Protein AF-A0A1F9XUT6-F1 (afdb_monomer)

pLDDT: mean 71.14, std 19.21, range [37.16, 93.75]

Structure (mmCIF, N/CA/C/O backbone):
data_AF-A0A1F9XUT6-F1
#
_entry.id   AF-A0A1F9XUT6-F1
#
loop_
_atom_site.group_PDB
_atom_site.id
_atom_site.type_symbol
_atom_site.label_atom_id
_atom_site.label_alt_id
_atom_site.label_comp_id
_atom_site.label_asym_id
_atom_site.label_entity_id
_atom_site.label_seq_id
_atom_site.pdbx_PDB_ins_code
_atom_site.Cartn_x
_atom_site.Cartn_y
_atom_site.Cartn_z
_atom_site.occupancy
_atom_site.B_iso_or_equiv
_atom_site.auth_seq_id
_atom_site.auth_comp_id
_atom_site.auth_asym_id
_atom_site.auth_atom_id
_atom_site.pdbx_PDB_model_num
ATOM 1 N N . MET A 1 1 ? -23.747 -12.005 6.168 1.00 46.28 1 MET A N 1
ATOM 2 C CA . MET A 1 1 ? -22.603 -12.401 5.309 1.00 46.28 1 MET A CA 1
ATOM 3 C C . MET A 1 1 ? -22.689 -11.827 3.891 1.00 46.28 1 MET A C 1
ATOM 5 O O . MET A 1 1 ? -21.703 -11.271 3.429 1.00 46.28 1 MET A O 1
ATOM 9 N N . THR A 1 2 ? -23.846 -11.861 3.224 1.00 45.03 2 THR A N 1
ATOM 10 C CA . THR A 1 2 ? -24.051 -11.383 1.836 1.00 45.03 2 THR A CA 1
ATOM 11 C C . THR A 1 2 ? -23.689 -9.912 1.574 1.00 45.03 2 THR A C 1
ATOM 13 O O . THR A 1 2 ? -23.062 -9.614 0.562 1.00 45.03 2 THR A O 1
ATOM 16 N N . ARG A 1 3 ? -23.969 -8.992 2.510 1.00 41.31 3 ARG A N 1
ATOM 17 C CA . ARG A 1 3 ? -23.632 -7.560 2.344 1.00 41.31 3 ARG A CA 1
ATOM 18 C C . ARG A 1 3 ? -22.128 -7.249 2.386 1.00 41.31 3 ARG A C 1
ATOM 20 O O . ARG A 1 3 ? -21.697 -6.266 1.803 1.00 41.31 3 ARG A O 1
ATOM 27 N N . PHE A 1 4 ? -21.318 -8.090 3.032 1.00 39.34 4 PHE A N 1
ATOM 28 C CA . PHE A 1 4 ? -19.862 -7.895 3.116 1.00 39.34 4 PHE A CA 1
ATOM 29 C C . PHE A 1 4 ? -19.130 -8.409 1.876 1.00 39.34 4 PHE A C 1
ATOM 31 O O . PHE A 1 4 ? -18.175 -7.780 1.430 1.00 39.34 4 PHE A O 1
ATOM 38 N N . ILE A 1 5 ? -19.618 -9.501 1.281 1.00 47.84 5 ILE A N 1
ATOM 39 C CA . ILE A 1 5 ? -19.147 -9.970 -0.027 1.00 47.84 5 ILE A CA 1
ATOM 40 C C . ILE A 1 5 ? -19.424 -8.895 -1.082 1.00 47.84 5 ILE A C 1
ATOM 42 O O . ILE A 1 5 ? -18.545 -8.605 -1.879 1.00 47.84 5 ILE A O 1
ATOM 46 N N . GLN A 1 6 ? -20.580 -8.223 -1.019 1.00 40.59 6 GLN A N 1
ATOM 47 C CA . GLN A 1 6 ? -20.881 -7.077 -1.883 1.00 40.59 6 GLN A CA 1
ATOM 48 C C . GLN A 1 6 ? -19.914 -5.903 -1.701 1.00 40.59 6 GLN A C 1
ATOM 50 O O . GLN A 1 6 ? -19.506 -5.326 -2.698 1.00 40.59 6 GLN A O 1
ATOM 55 N N . VAL A 1 7 ? -19.506 -5.559 -0.472 1.00 45.25 7 VAL A N 1
ATOM 56 C CA . VAL A 1 7 ? -18.520 -4.482 -0.243 1.00 45.25 7 VAL A CA 1
ATOM 57 C C . VAL A 1 7 ? -17.128 -4.889 -0.736 1.00 45.25 7 VAL A C 1
ATOM 59 O O . VAL A 1 7 ? -16.455 -4.091 -1.381 1.00 45.25 7 VAL A O 1
ATOM 62 N N . GLY A 1 8 ? -16.711 -6.137 -0.502 1.00 43.00 8 GLY A N 1
ATOM 63 C CA . GLY A 1 8 ? -15.456 -6.673 -1.038 1.00 43.00 8 GLY A CA 1
ATOM 64 C C . GLY A 1 8 ? -15.439 -6.708 -2.568 1.00 43.00 8 GLY A C 1
ATOM 65 O O . GLY A 1 8 ? -14.464 -6.274 -3.174 1.00 43.00 8 GLY A O 1
ATOM 66 N N . LEU A 1 9 ? -16.541 -7.134 -3.195 1.00 48.16 9 LEU A N 1
ATOM 67 C CA . LEU A 1 9 ? -16.729 -7.074 -4.646 1.00 48.16 9 LEU A CA 1
ATOM 68 C C . LEU A 1 9 ? -16.795 -5.640 -5.160 1.00 48.16 9 LEU A C 1
ATOM 70 O O . LEU A 1 9 ? -16.285 -5.385 -6.238 1.00 48.16 9 LEU A O 1
ATOM 74 N N . PHE A 1 10 ? -17.384 -4.706 -4.415 1.00 50.75 10 PHE A N 1
ATOM 75 C CA . PHE A 1 10 ? -17.448 -3.300 -4.804 1.00 50.75 10 PHE A CA 1
ATOM 76 C C . PHE A 1 10 ? -16.063 -2.650 -4.778 1.00 50.75 10 PHE A C 1
ATOM 78 O O . PHE A 1 10 ? -15.703 -1.944 -5.711 1.00 50.75 10 PHE A O 1
ATOM 85 N N . ILE A 1 11 ? -15.247 -2.940 -3.761 1.00 50.28 11 ILE A N 1
ATOM 86 C CA . ILE A 1 11 ? -13.861 -2.460 -3.688 1.00 50.28 11 ILE A CA 1
ATOM 87 C C . ILE A 1 11 ? -13.004 -3.135 -4.761 1.00 50.28 11 ILE A C 1
ATOM 89 O O . ILE A 1 11 ? -12.234 -2.451 -5.427 1.00 50.28 11 ILE A O 1
ATOM 93 N N . ALA A 1 12 ? -13.167 -4.442 -4.982 1.00 49.91 12 ALA A N 1
ATOM 94 C CA . ALA A 1 12 ? -12.501 -5.149 -6.072 1.00 49.91 12 ALA A CA 1
ATOM 95 C C . ALA A 1 12 ? -12.928 -4.600 -7.442 1.00 49.91 12 ALA A C 1
ATOM 97 O O . ALA A 1 12 ? -12.080 -4.412 -8.301 1.00 49.91 12 ALA A O 1
ATOM 98 N N . ALA A 1 13 ? -14.206 -4.267 -7.630 1.00 51.03 13 ALA A N 1
ATOM 99 C CA . ALA A 1 13 ? -14.729 -3.648 -8.843 1.00 51.03 13 ALA A CA 1
ATOM 100 C C . ALA A 1 13 ? -14.240 -2.205 -9.011 1.00 51.03 13 ALA A C 1
ATOM 102 O O . ALA A 1 13 ? -13.940 -1.815 -10.129 1.00 51.03 13 ALA A O 1
ATOM 103 N N . MET A 1 14 ? -14.088 -1.430 -7.932 1.00 50.50 14 MET A N 1
ATOM 104 C CA . MET A 1 14 ? -13.453 -0.108 -7.975 1.00 50.50 14 MET A CA 1
ATOM 105 C C . MET A 1 14 ? -11.961 -0.205 -8.295 1.00 50.50 14 MET A C 1
ATOM 107 O O . MET A 1 14 ? -11.460 0.618 -9.052 1.00 50.50 14 MET A O 1
ATOM 111 N N . PHE A 1 15 ? -11.264 -1.219 -7.774 1.00 51.97 15 PHE A N 1
ATOM 112 C CA . PHE A 1 15 ? -9.889 -1.533 -8.159 1.00 51.97 15 PHE A CA 1
ATOM 113 C C . PHE A 1 15 ? -9.837 -1.894 -9.644 1.00 51.97 15 PHE A C 1
ATOM 115 O O . PHE A 1 15 ? -9.142 -1.241 -10.405 1.00 51.97 15 PHE A O 1
ATOM 122 N N . ILE A 1 16 ? -10.638 -2.855 -10.100 1.00 55.75 16 ILE A N 1
ATOM 123 C CA . ILE A 1 16 ? -10.698 -3.240 -11.514 1.00 55.75 16 ILE A CA 1
ATOM 124 C C . ILE A 1 16 ? -11.038 -2.025 -12.382 1.00 55.75 16 ILE A C 1
ATOM 126 O O . ILE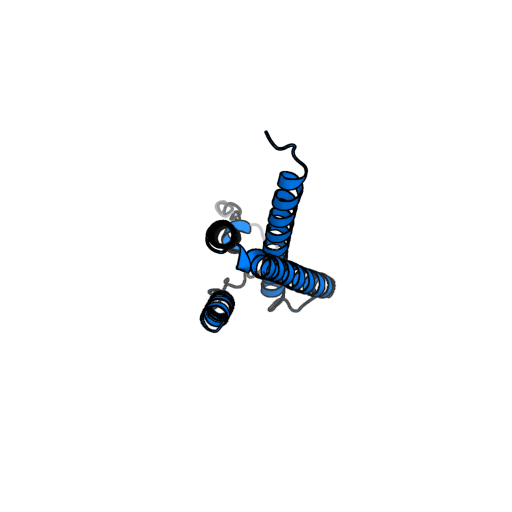 A 1 16 ? -10.346 -1.797 -13.362 1.00 55.75 16 ILE A O 1
ATOM 130 N N . TYR A 1 17 ? -12.013 -1.197 -12.004 1.00 51.53 17 TYR A N 1
ATOM 131 C CA . TYR A 1 17 ? -12.390 0.021 -12.724 1.00 51.53 17 TYR A CA 1
ATOM 132 C C . TYR A 1 17 ? -11.249 1.046 -12.771 1.00 51.53 17 TYR A C 1
ATOM 134 O O . TYR A 1 17 ? -10.929 1.531 -13.850 1.00 51.53 17 TYR A O 1
ATOM 142 N N . ALA A 1 18 ? -10.567 1.315 -11.653 1.00 51.06 18 ALA A N 1
ATOM 143 C CA . ALA A 1 18 ? -9.406 2.208 -11.604 1.00 51.06 18 ALA A CA 1
ATOM 144 C C . ALA A 1 18 ? -8.224 1.703 -12.455 1.00 51.06 18 ALA A C 1
ATOM 146 O O . ALA A 1 18 ? -7.464 2.509 -12.981 1.00 51.06 18 ALA A O 1
ATOM 147 N N . PHE A 1 19 ? -8.099 0.384 -12.630 1.00 48.34 19 PHE A N 1
ATOM 148 C CA . PHE A 1 19 ? -7.132 -0.258 -13.528 1.00 48.34 19 PHE A CA 1
ATOM 149 C C . PHE A 1 19 ? -7.647 -0.428 -14.974 1.00 48.34 19 PHE A C 1
ATOM 151 O O . PHE A 1 19 ? -6.857 -0.728 -15.866 1.00 48.34 19 PHE A O 1
ATOM 158 N N . SER A 1 20 ? -8.950 -0.241 -15.210 1.00 46.44 20 SER A N 1
ATOM 159 C CA . SER A 1 20 ? -9.607 -0.326 -16.525 1.00 46.44 20 SER A CA 1
ATOM 160 C C . SER A 1 20 ? -9.768 1.034 -17.194 1.00 46.44 20 SER A C 1
ATOM 162 O O . SER A 1 20 ? -10.097 1.080 -18.378 1.00 46.44 20 SER A O 1
ATOM 164 N N . VAL A 1 21 ? -9.551 2.141 -16.470 1.00 45.72 21 VAL A N 1
ATOM 165 C CA . VAL A 1 21 ? -9.417 3.460 -17.094 1.00 45.72 21 VAL A CA 1
ATOM 166 C C . VAL A 1 21 ? -8.185 3.383 -17.996 1.00 45.72 21 VAL A C 1
ATOM 168 O O . VAL A 1 21 ? -7.076 3.219 -17.479 1.00 45.72 21 VAL A O 1
ATOM 171 N N . PRO A 1 22 ? -8.341 3.454 -19.332 1.00 41.84 22 PRO A N 1
ATOM 172 C CA . PRO A 1 22 ? -7.193 3.464 -20.213 1.00 41.84 22 PRO A CA 1
ATOM 173 C C . PRO A 1 22 ? -6.369 4.682 -19.822 1.00 41.84 22 PRO A C 1
ATOM 175 O O . PRO A 1 22 ? -6.880 5.805 -19.828 1.00 41.84 22 PRO A O 1
ATOM 178 N N . ALA A 1 23 ? -5.115 4.451 -19.431 1.00 46.78 23 ALA A N 1
ATOM 179 C CA . ALA A 1 23 ? -4.143 5.518 -19.301 1.00 46.78 23 ALA A CA 1
ATOM 180 C C . ALA A 1 23 ? -4.190 6.281 -20.625 1.00 46.78 23 ALA A C 1
ATOM 182 O O . ALA A 1 23 ? -3.797 5.738 -21.660 1.00 46.78 23 ALA A O 1
ATOM 183 N N . ALA A 1 24 ? -4.781 7.480 -20.606 1.00 43.84 24 ALA A N 1
ATOM 184 C CA . ALA A 1 24 ? -4.837 8.345 -21.767 1.00 43.84 24 ALA A CA 1
ATOM 185 C C . ALA A 1 24 ? -3.412 8.405 -22.306 1.00 43.84 24 ALA A C 1
ATOM 187 O O . ALA A 1 24 ? -2.491 8.719 -21.551 1.00 43.84 24 ALA A O 1
ATOM 188 N N . ALA A 1 25 ? -3.256 7.944 -23.548 1.00 41.22 25 ALA A N 1
ATOM 189 C CA . ALA A 1 25 ? -1.982 7.617 -24.156 1.00 41.22 25 ALA A CA 1
ATOM 190 C C . ALA A 1 25 ? -0.945 8.687 -23.811 1.00 41.22 25 ALA A C 1
ATOM 192 O O . ALA A 1 25 ? -1.019 9.810 -24.307 1.00 41.22 25 ALA A O 1
ATOM 193 N N . VAL A 1 26 ? 0.005 8.337 -22.939 1.00 44.09 26 VAL A N 1
ATOM 194 C CA . VAL A 1 26 ? 1.204 9.147 -22.744 1.00 44.09 26 VAL A CA 1
ATOM 195 C C . VAL A 1 26 ? 1.857 9.192 -24.124 1.00 44.09 26 VAL A C 1
ATOM 197 O O . VAL A 1 26 ? 2.212 8.125 -24.642 1.00 44.09 26 VAL A O 1
ATOM 200 N N . PRO A 1 27 ? 1.937 10.362 -24.783 1.00 38.53 27 PRO A N 1
ATOM 201 C CA . PRO A 1 27 ? 2.475 10.422 -26.128 1.00 38.53 27 PRO A CA 1
ATOM 202 C C . PRO A 1 27 ? 3.908 9.882 -26.088 1.00 38.53 27 PRO A C 1
ATOM 204 O O 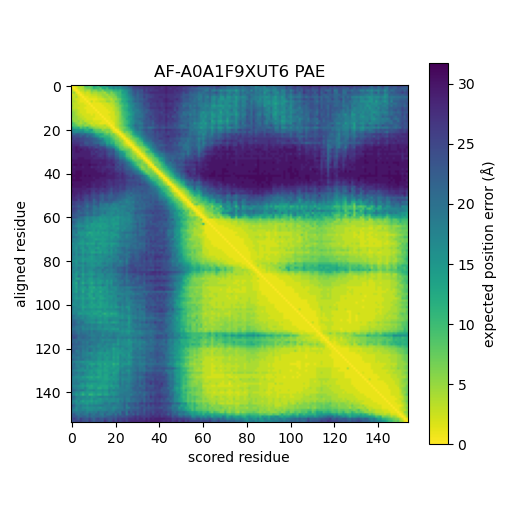. PRO A 1 27 ? 4.649 10.188 -25.148 1.00 38.53 27 PRO A O 1
ATOM 207 N N . PRO A 1 28 ? 4.311 9.044 -27.059 1.00 41.97 28 PRO A N 1
ATOM 208 C CA . PRO A 1 28 ? 5.648 8.486 -27.070 1.00 41.97 28 PRO A CA 1
ATOM 209 C C . PRO A 1 28 ? 6.639 9.645 -27.173 1.00 41.97 28 PRO A C 1
ATOM 211 O O . PRO A 1 28 ? 6.724 10.313 -28.202 1.00 41.97 28 PRO A O 1
ATOM 214 N N . GLY A 1 29 ? 7.375 9.893 -26.088 1.00 38.69 29 GLY A N 1
ATOM 215 C CA . GLY A 1 29 ? 8.508 10.805 -26.066 1.00 38.69 29 GLY A CA 1
ATOM 216 C C . GLY A 1 29 ? 9.557 10.307 -27.052 1.00 38.69 29 GLY A C 1
ATOM 217 O O . GLY A 1 29 ? 10.373 9.440 -26.735 1.00 38.69 29 GLY A O 1
ATOM 218 N N . GLY A 1 30 ? 9.479 10.809 -28.282 1.00 37.16 30 GLY A N 1
ATOM 219 C CA . GLY A 1 30 ? 10.416 10.524 -29.352 1.00 37.16 30 GLY A CA 1
ATOM 220 C C . GLY A 1 30 ? 11.778 11.104 -29.008 1.00 37.16 30 GLY A C 1
ATOM 221 O O . GLY A 1 30 ? 12.029 12.285 -29.219 1.00 37.16 30 GLY A O 1
ATOM 222 N N . VAL A 1 31 ? 12.683 10.261 -28.517 1.00 44.78 31 VAL A N 1
ATOM 223 C CA . VAL A 1 31 ? 14.115 10.569 -28.507 1.00 44.78 31 VAL A CA 1
ATOM 224 C C . VAL A 1 31 ? 14.605 10.433 -29.948 1.00 44.78 31 VAL A C 1
ATOM 226 O O . VAL A 1 31 ? 15.035 9.365 -30.380 1.00 44.78 31 VAL A O 1
ATOM 229 N N . ASN A 1 32 ? 14.450 11.504 -30.727 1.00 37.81 32 ASN A N 1
ATOM 230 C CA . ASN A 1 32 ? 14.971 11.590 -32.084 1.00 37.81 32 ASN A CA 1
ATOM 231 C C . ASN A 1 32 ? 16.446 11.993 -32.006 1.00 37.81 32 ASN A C 1
ATOM 233 O O . ASN A 1 32 ? 16.782 13.155 -31.786 1.00 37.81 32 ASN A O 1
ATOM 237 N N . ASN A 1 33 ? 17.330 11.007 -32.130 1.00 48.72 33 ASN A N 1
ATOM 238 C CA . ASN A 1 33 ? 18.768 11.220 -32.158 1.00 48.72 33 ASN A CA 1
ATOM 239 C C . ASN A 1 33 ? 19.157 11.653 -33.581 1.00 48.72 33 ASN A C 1
ATOM 241 O O . ASN A 1 33 ? 19.500 10.821 -34.420 1.00 48.72 33 ASN A O 1
ATOM 245 N N . LYS A 1 34 ? 19.034 12.950 -33.887 1.00 41.09 34 LYS A N 1
ATOM 246 C CA . LYS A 1 34 ? 19.509 13.503 -35.160 1.00 41.09 34 LYS A CA 1
ATOM 247 C C . LYS A 1 34 ? 20.939 14.000 -34.978 1.00 41.09 34 LYS A C 1
ATOM 249 O O . LYS A 1 34 ? 21.189 14.996 -34.309 1.00 41.09 34 LYS A O 1
ATOM 254 N N . SER A 1 35 ? 21.862 13.262 -35.588 1.00 51.47 35 SER A N 1
ATOM 255 C CA . SER A 1 35 ? 23.256 13.628 -35.825 1.00 51.47 35 SER A CA 1
ATOM 256 C C . SER A 1 35 ? 23.378 15.089 -36.269 1.00 51.47 35 SER A C 1
ATOM 258 O O . SER A 1 35 ? 22.940 15.441 -37.369 1.00 51.47 35 SER A O 1
ATOM 260 N N . VAL A 1 36 ? 23.986 15.936 -35.441 1.00 48.16 36 VAL A N 1
ATOM 261 C CA . VAL A 1 36 ? 24.315 17.309 -35.830 1.00 48.16 36 VAL A CA 1
ATOM 262 C C . VAL A 1 36 ? 25.621 17.272 -36.621 1.00 48.16 36 VAL A C 1
ATOM 264 O O . VAL A 1 36 ? 26.712 17.179 -36.063 1.00 48.16 36 VAL A O 1
ATOM 267 N N . ARG A 1 37 ? 25.486 17.301 -37.952 1.00 44.47 37 ARG A N 1
ATOM 268 C CA . ARG A 1 37 ? 26.537 17.750 -38.873 1.00 44.47 37 ARG A CA 1
ATOM 269 C C . ARG A 1 37 ? 26.754 19.238 -38.601 1.00 44.47 37 ARG A C 1
ATOM 271 O O . ARG A 1 37 ? 25.805 20.012 -38.684 1.00 44.47 37 ARG A O 1
ATOM 278 N N . ILE A 1 38 ? 27.982 19.620 -38.276 1.00 45.97 38 ILE A N 1
ATOM 279 C CA . ILE A 1 38 ? 28.372 21.021 -38.121 1.00 45.97 38 ILE A CA 1
ATOM 280 C C . ILE A 1 38 ? 28.565 21.602 -39.525 1.00 45.97 38 ILE A C 1
ATOM 282 O O . ILE A 1 38 ? 29.507 21.229 -40.221 1.00 45.97 38 ILE A O 1
ATOM 286 N N . SER A 1 39 ? 27.679 22.508 -39.928 1.00 40.22 39 SER A N 1
ATOM 287 C CA . SER A 1 39 ? 27.955 23.501 -40.965 1.00 40.22 39 SER A CA 1
ATOM 288 C C . SER A 1 39 ? 27.602 24.863 -40.388 1.00 40.22 39 SER A C 1
ATOM 290 O O . SER A 1 39 ? 26.477 25.089 -39.951 1.00 40.22 39 SER A O 1
ATOM 292 N N . SER A 1 40 ? 28.623 25.710 -40.318 1.00 51.91 40 SER A N 1
ATOM 293 C CA . SER A 1 40 ? 28.576 27.086 -39.855 1.00 51.91 40 SER A CA 1
ATOM 294 C C . SER A 1 40 ? 27.676 27.920 -40.758 1.00 51.91 40 SER A C 1
ATOM 296 O O . SER A 1 40 ? 27.993 28.068 -41.931 1.00 51.91 40 SER A O 1
ATOM 298 N N . GLU A 1 41 ? 26.608 28.488 -40.206 1.00 42.78 41 GLU A N 1
ATOM 299 C CA . GLU A 1 41 ? 25.996 29.719 -40.702 1.00 42.78 41 GLU A CA 1
ATOM 300 C C . GLU A 1 41 ? 25.151 30.348 -39.588 1.00 42.78 41 GLU A C 1
ATOM 302 O O . GLU A 1 41 ? 24.489 29.675 -38.797 1.00 42.78 41 GLU A O 1
ATOM 307 N N . GLU A 1 42 ? 25.293 31.658 -39.481 1.00 50.19 42 GLU A N 1
ATOM 308 C CA . GLU A 1 42 ? 24.805 32.545 -38.437 1.00 50.19 42 GLU A CA 1
ATOM 309 C C . GLU A 1 42 ? 23.269 32.564 -38.398 1.00 50.19 42 GLU A C 1
ATOM 311 O O . GLU A 1 42 ? 22.612 33.024 -39.327 1.00 50.19 42 GLU A O 1
ATOM 316 N N . ALA A 1 43 ? 22.682 32.044 -37.319 1.00 39.56 43 ALA A N 1
ATOM 317 C CA . ALA A 1 43 ? 21.244 32.069 -37.093 1.00 39.56 43 ALA A CA 1
ATOM 318 C C . ALA A 1 43 ? 20.967 32.418 -35.631 1.00 39.56 43 ALA A C 1
ATOM 320 O O . ALA A 1 43 ? 21.494 31.795 -34.709 1.00 39.56 43 ALA A O 1
ATOM 321 N N . THR A 1 44 ? 20.142 33.446 -35.451 1.00 45.09 44 THR A N 1
ATOM 322 C CA . THR A 1 44 ? 19.510 33.891 -34.210 1.00 45.09 44 THR A CA 1
ATOM 323 C C . THR A 1 44 ? 19.335 32.738 -33.223 1.00 45.09 44 THR A C 1
ATOM 325 O O . THR A 1 44 ? 18.616 31.783 -33.512 1.00 45.09 44 THR A O 1
ATOM 328 N N . SER A 1 45 ? 20.020 32.829 -32.077 1.00 38.44 45 SER A N 1
ATOM 329 C CA . SER A 1 45 ? 20.020 31.813 -31.019 1.00 38.44 45 SER A CA 1
ATOM 330 C C . SER A 1 45 ? 18.594 31.309 -30.753 1.00 38.44 45 SER A C 1
ATOM 332 O O . SER A 1 45 ? 17.765 32.093 -30.274 1.00 38.44 45 SER A O 1
ATOM 334 N N . PRO A 1 46 ? 18.256 30.044 -31.076 1.00 48.94 46 PRO A N 1
ATOM 335 C CA . PRO A 1 46 ? 16.974 29.496 -30.684 1.00 48.94 46 PRO A CA 1
ATOM 336 C C . PRO A 1 46 ? 16.985 29.437 -29.161 1.00 48.94 46 PRO A C 1
ATOM 338 O O . PRO A 1 46 ? 17.836 28.769 -28.571 1.00 48.94 46 PRO A O 1
ATOM 341 N N . ALA A 1 47 ? 16.068 30.170 -28.526 1.00 54.41 47 ALA A N 1
ATOM 342 C CA . ALA A 1 47 ? 15.833 30.074 -27.096 1.00 54.41 47 ALA A CA 1
ATOM 343 C C . ALA A 1 47 ? 15.722 28.588 -26.740 1.00 54.41 47 ALA A C 1
ATOM 345 O O . ALA A 1 47 ? 14.779 27.917 -27.161 1.00 54.41 47 ALA A O 1
ATOM 346 N N . VAL A 1 48 ? 16.735 28.065 -26.043 1.00 57.00 48 VAL A N 1
ATOM 347 C CA . VAL A 1 48 ? 16.769 26.673 -25.599 1.00 57.00 48 VAL A CA 1
ATOM 348 C C . VAL A 1 48 ? 15.485 26.464 -24.800 1.00 57.00 48 VAL A C 1
ATOM 350 O O . VAL A 1 48 ? 15.320 27.136 -23.776 1.00 57.00 48 VAL A O 1
ATOM 353 N N . PRO A 1 49 ? 14.539 25.621 -25.261 1.00 57.72 49 PRO A N 1
ATOM 354 C CA . PRO A 1 49 ? 13.311 25.407 -24.520 1.00 57.72 49 PRO A CA 1
ATOM 355 C C . PRO A 1 49 ? 13.708 24.903 -23.136 1.00 57.72 49 PRO A C 1
ATOM 357 O O . PRO A 1 49 ? 14.473 23.943 -23.012 1.00 57.72 49 PRO A O 1
ATOM 360 N N . ALA A 1 50 ? 13.247 25.606 -22.100 1.00 53.56 50 ALA A N 1
ATOM 361 C CA . ALA A 1 50 ? 13.532 25.236 -20.725 1.00 53.56 50 ALA A CA 1
ATOM 362 C C . ALA A 1 50 ? 13.171 23.753 -20.530 1.00 53.56 50 ALA A C 1
ATOM 364 O O . ALA A 1 50 ? 12.117 23.325 -21.012 1.00 53.56 50 ALA A O 1
ATOM 365 N N . PRO A 1 51 ? 14.025 22.953 -19.864 1.00 55.34 51 PRO A N 1
ATOM 366 C CA . PRO A 1 51 ? 13.749 21.541 -19.662 1.00 55.34 51 PRO A CA 1
ATOM 367 C C . PRO A 1 51 ? 12.390 21.397 -18.978 1.00 55.34 51 PRO A C 1
ATOM 369 O O . PRO A 1 51 ? 12.181 21.908 -17.874 1.00 55.34 51 PRO A O 1
ATOM 372 N N . VAL A 1 52 ? 11.455 20.726 -19.653 1.00 59.53 52 VAL A N 1
ATOM 373 C CA . VAL A 1 52 ? 10.128 20.438 -19.109 1.00 59.53 52 VAL A CA 1
ATOM 374 C C . VAL A 1 52 ? 10.336 19.570 -17.871 1.00 59.53 52 VAL A C 1
ATOM 376 O O . VAL A 1 52 ? 10.778 18.424 -17.962 1.00 59.53 52 VAL A O 1
ATOM 379 N N . ARG A 1 53 ? 10.088 20.131 -16.682 1.00 53.44 53 ARG A N 1
ATOM 380 C CA . ARG A 1 53 ? 10.157 19.373 -15.429 1.00 53.44 53 ARG A CA 1
ATOM 381 C C . ARG A 1 53 ? 8.983 18.403 -15.387 1.00 53.44 53 ARG A C 1
ATOM 383 O O . ARG A 1 53 ? 7.870 18.788 -15.040 1.00 53.44 53 ARG A O 1
ATOM 390 N N . HIS A 1 54 ? 9.246 17.147 -15.722 1.00 54.25 54 HIS A N 1
ATOM 391 C CA . HIS A 1 54 ? 8.291 16.067 -15.516 1.00 54.25 54 HIS A CA 1
ATOM 392 C C . HIS A 1 54 ? 8.120 15.811 -14.017 1.00 54.25 54 HIS A C 1
ATOM 394 O O . HIS A 1 54 ? 9.036 15.351 -13.333 1.00 54.25 54 HIS A O 1
ATOM 400 N N . ASN A 1 55 ? 6.936 16.125 -13.492 1.00 62.00 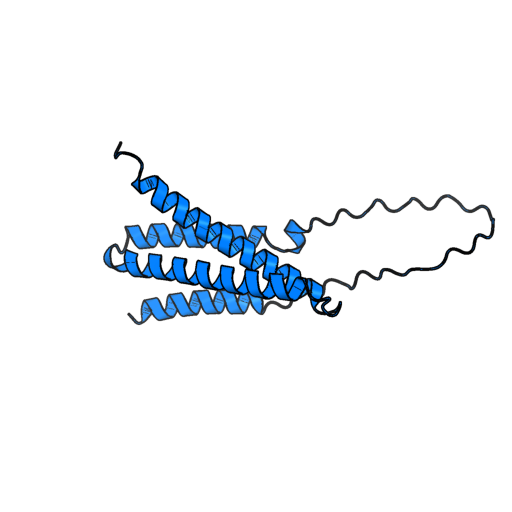55 ASN A N 1
ATOM 401 C CA . ASN A 1 55 ? 6.556 15.765 -12.132 1.00 62.00 55 ASN A CA 1
ATOM 402 C C . ASN A 1 55 ? 5.997 14.340 -12.141 1.00 62.00 55 ASN A C 1
ATOM 404 O O . ASN A 1 55 ? 4.783 14.138 -12.093 1.00 62.00 55 ASN A O 1
ATOM 408 N N . TYR A 1 56 ? 6.893 13.353 -12.170 1.00 60.59 56 TYR A N 1
ATOM 409 C CA . TYR A 1 56 ? 6.537 11.932 -12.239 1.00 60.59 56 TYR A CA 1
ATOM 410 C C . TYR A 1 56 ? 5.522 11.506 -11.163 1.00 60.59 56 TYR A C 1
ATOM 412 O O . TYR A 1 56 ? 4.687 10.656 -11.420 1.00 60.59 56 TYR A O 1
ATOM 420 N N . PHE A 1 57 ? 5.507 12.134 -9.981 1.00 57.38 57 PHE A N 1
ATOM 421 C CA . PHE A 1 57 ? 4.520 11.853 -8.925 1.00 57.38 57 PHE A CA 1
ATOM 422 C C . PHE A 1 57 ? 3.064 12.174 -9.303 1.00 57.38 57 PHE A C 1
ATOM 424 O O . PHE A 1 57 ? 2.149 11.461 -8.883 1.00 57.38 57 PHE A O 1
ATOM 431 N N . LEU A 1 58 ? 2.854 13.246 -10.070 1.00 59.28 58 LEU A N 1
ATOM 432 C CA . LEU A 1 58 ? 1.541 13.653 -10.573 1.00 59.28 58 LEU A CA 1
ATOM 433 C C . LEU A 1 58 ? 1.148 12.805 -11.785 1.00 59.28 58 LEU A C 1
ATOM 435 O O . LEU A 1 58 ? 0.015 12.337 -11.848 1.00 59.28 58 LEU A O 1
ATOM 439 N N . GLU A 1 59 ? 2.099 12.542 -12.686 1.00 60.41 59 GLU A N 1
ATOM 440 C CA . GLU A 1 59 ? 1.898 11.665 -13.850 1.00 60.41 59 GLU A CA 1
ATOM 441 C C . GLU A 1 59 ? 1.598 10.213 -13.440 1.00 60.41 59 GLU A C 1
ATOM 443 O O . GLU A 1 59 ? 0.810 9.528 -14.085 1.00 60.41 59 GLU A O 1
ATOM 448 N N . LEU A 1 60 ? 2.168 9.752 -12.324 1.00 60.34 60 LEU A N 1
ATOM 449 C CA . LEU A 1 60 ? 1.924 8.428 -11.753 1.00 60.34 60 LEU A CA 1
ATOM 450 C C . LEU A 1 60 ? 0.647 8.364 -10.904 1.00 60.34 60 LEU A C 1
ATOM 452 O O . LEU A 1 60 ? 0.414 7.339 -10.281 1.00 60.34 60 LEU A O 1
ATOM 456 N N . TYR A 1 61 ? -0.171 9.417 -10.805 1.00 72.62 61 TYR A N 1
ATOM 457 C CA . TYR A 1 61 ? -1.409 9.424 -10.004 1.00 72.62 61 TYR A CA 1
ATOM 458 C C . TYR A 1 61 ? -1.244 8.978 -8.530 1.00 72.62 61 TYR A C 1
ATOM 460 O O . TYR A 1 61 ? -2.226 8.638 -7.865 1.00 72.62 61 TYR A O 1
ATOM 468 N N . ILE A 1 62 ? -0.025 9.031 -7.976 1.00 73.44 62 ILE A N 1
ATOM 469 C CA . ILE A 1 62 ? 0.293 8.512 -6.633 1.00 73.44 62 ILE A CA 1
ATOM 470 C C . ILE A 1 62 ? -0.533 9.235 -5.566 1.00 73.44 62 ILE A C 1
ATOM 472 O O . ILE A 1 62 ? -1.045 8.609 -4.642 1.00 73.44 62 ILE A O 1
ATOM 476 N N . VAL A 1 63 ? -0.732 10.545 -5.726 1.00 75.25 63 VAL A N 1
ATOM 477 C CA . VAL A 1 63 ? -1.531 11.363 -4.802 1.00 75.25 63 VAL A CA 1
ATOM 478 C C . VAL A 1 63 ? -2.976 10.860 -4.707 1.00 75.25 63 VAL A C 1
ATOM 480 O O . VAL A 1 63 ? -3.510 10.747 -3.608 1.00 75.25 63 VAL A O 1
ATOM 483 N N . HIS A 1 64 ? -3.596 10.491 -5.831 1.00 79.00 64 HIS A N 1
ATOM 484 C CA . HIS A 1 64 ? -4.969 9.977 -5.850 1.00 79.00 64 HIS A CA 1
ATOM 485 C C . HIS A 1 64 ? -5.067 8.631 -5.126 1.00 79.00 6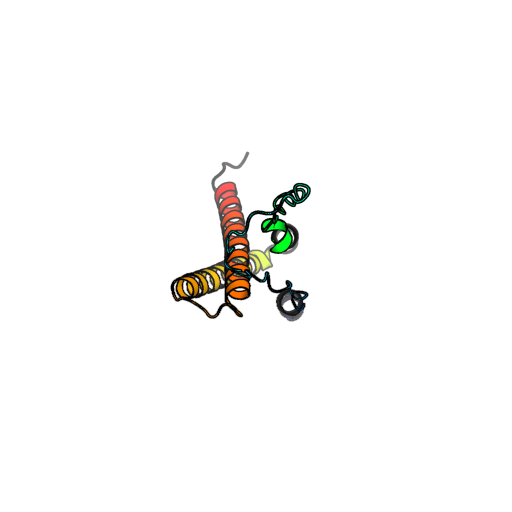4 HIS A C 1
ATOM 487 O O . HIS A 1 64 ? -5.988 8.414 -4.338 1.00 79.00 64 HIS A O 1
ATOM 493 N N . ILE A 1 65 ? -4.079 7.754 -5.337 1.00 82.38 65 ILE A N 1
ATOM 494 C CA . ILE A 1 65 ? -3.978 6.470 -4.635 1.00 82.38 65 ILE A CA 1
ATOM 495 C C . ILE A 1 65 ? -3.828 6.692 -3.127 1.00 82.38 65 ILE A C 1
ATOM 497 O O . ILE A 1 65 ? -4.507 6.031 -2.346 1.00 82.38 65 ILE A O 1
ATOM 501 N N . LEU A 1 66 ? -2.999 7.647 -2.701 1.00 79.25 66 LEU A N 1
ATOM 502 C CA . LEU A 1 66 ? -2.836 7.973 -1.283 1.00 79.25 66 LEU A CA 1
ATOM 503 C C . LEU A 1 66 ? -4.133 8.500 -0.656 1.00 79.25 66 LEU A C 1
ATOM 505 O O . LEU A 1 66 ? -4.493 8.066 0.435 1.00 79.25 66 LEU A O 1
ATOM 509 N N . VAL A 1 67 ? -4.870 9.376 -1.347 1.00 83.38 67 VAL A N 1
ATOM 510 C CA . VAL A 1 67 ? -6.176 9.873 -0.874 1.00 83.38 67 VAL A CA 1
ATOM 511 C C . VAL A 1 67 ? -7.186 8.729 -0.742 1.00 83.38 67 VAL A C 1
ATOM 513 O O . VAL A 1 67 ? -7.900 8.640 0.263 1.00 83.38 67 VAL A O 1
ATOM 516 N N . LEU A 1 68 ? -7.222 7.815 -1.715 1.00 85.75 68 LEU A N 1
ATOM 517 C CA . LEU A 1 68 ? -8.085 6.635 -1.671 1.00 85.75 68 LEU A CA 1
ATOM 518 C C . LEU A 1 68 ? -7.725 5.717 -0.493 1.00 85.75 68 LEU A C 1
ATOM 520 O O . LEU A 1 68 ? -8.607 5.301 0.257 1.00 85.75 68 LEU A O 1
ATOM 524 N N . LEU A 1 69 ? -6.435 5.433 -0.300 1.00 87.56 69 LEU A N 1
ATOM 525 C CA . LEU A 1 69 ? -5.938 4.597 0.793 1.00 87.56 69 LEU A CA 1
ATOM 526 C C . LEU A 1 69 ? -6.217 5.225 2.161 1.00 87.56 69 LEU A C 1
ATOM 528 O O . LEU A 1 69 ? -6.670 4.524 3.065 1.00 87.56 69 LEU A O 1
ATOM 532 N N . ALA A 1 70 ? -6.038 6.540 2.299 1.00 83.44 70 ALA A N 1
ATOM 533 C CA . ALA A 1 70 ? -6.392 7.273 3.510 1.00 83.44 70 ALA A CA 1
ATOM 534 C C . ALA A 1 70 ? -7.889 7.165 3.823 1.00 83.44 70 ALA A C 1
ATOM 536 O O . ALA A 1 70 ? -8.265 6.826 4.946 1.00 83.44 70 ALA A O 1
ATOM 537 N N . SER A 1 71 ? -8.741 7.365 2.817 1.00 86.69 71 SER A N 1
ATOM 538 C CA . SER A 1 71 ? -10.194 7.216 2.953 1.00 86.69 71 SER A CA 1
ATOM 539 C C . SER A 1 71 ? -10.577 5.791 3.370 1.00 86.69 71 SER A C 1
ATOM 541 O O . SER A 1 71 ? -11.385 5.600 4.280 1.00 86.69 71 SER A O 1
ATOM 543 N N . LEU A 1 72 ? -9.946 4.776 2.766 1.00 87.31 72 LEU A N 1
ATOM 544 C CA . LEU A 1 72 ? -10.169 3.367 3.092 1.00 87.31 72 LEU A CA 1
ATOM 545 C C . LEU A 1 72 ? -9.717 3.026 4.518 1.00 87.31 72 LEU A C 1
ATOM 547 O O . LEU A 1 72 ? -10.383 2.259 5.218 1.00 87.31 72 LEU A O 1
ATOM 551 N N . THR A 1 73 ? -8.605 3.606 4.971 1.00 88.19 73 THR A N 1
ATOM 552 C CA . THR A 1 73 ? -8.117 3.474 6.345 1.00 88.19 73 THR A CA 1
ATOM 553 C C . THR A 1 73 ? -9.104 4.074 7.343 1.00 88.19 73 THR A C 1
ATOM 555 O O . THR A 1 73 ? -9.471 3.393 8.301 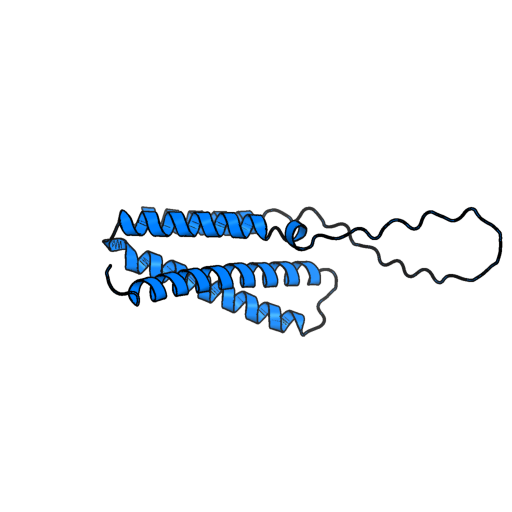1.00 88.19 73 THR A O 1
ATOM 558 N N . VAL A 1 74 ? -9.601 5.291 7.099 1.00 86.44 74 VAL A N 1
ATOM 559 C CA . VAL A 1 74 ? -10.612 5.937 7.955 1.00 86.44 74 VAL A CA 1
ATOM 560 C C . VAL A 1 74 ? -11.897 5.113 8.001 1.00 86.44 74 VAL A C 1
ATOM 562 O O . VAL A 1 74 ? -12.428 4.859 9.082 1.00 86.44 74 VAL A O 1
ATOM 565 N N . LEU A 1 75 ? -12.370 4.628 6.849 1.00 85.38 75 LEU A N 1
ATOM 566 C CA . LEU A 1 75 ? -13.563 3.787 6.778 1.00 85.38 75 LEU A CA 1
ATOM 567 C C . LEU A 1 75 ? -13.370 2.460 7.524 1.00 85.38 75 LEU A C 1
ATOM 569 O O . LEU A 1 75 ? -14.280 2.005 8.214 1.00 85.38 75 LEU A O 1
ATOM 573 N N . SER A 1 76 ? -12.176 1.869 7.439 1.00 85.56 76 SER A N 1
ATOM 574 C CA . SER A 1 76 ? -11.825 0.656 8.185 1.00 85.56 76 SER A CA 1
ATOM 575 C C . SER A 1 76 ? -11.846 0.898 9.694 1.00 85.56 76 SER A C 1
ATOM 577 O O . SER A 1 76 ? -12.415 0.096 10.429 1.00 85.56 76 SER A O 1
ATOM 579 N N . GLU A 1 77 ? -11.284 2.013 10.171 1.00 86.75 77 GLU A N 1
ATOM 580 C CA . GLU A 1 77 ? -11.340 2.370 11.594 1.00 86.75 77 GLU A CA 1
ATOM 581 C C . GLU A 1 77 ? -12.779 2.643 12.064 1.00 86.75 77 GLU A C 1
ATOM 583 O O . GLU A 1 77 ? -13.180 2.180 13.134 1.00 86.75 77 GLU A O 1
ATOM 588 N N . ALA A 1 78 ? -13.582 3.349 11.264 1.00 83.44 78 ALA A N 1
ATOM 589 C CA . ALA A 1 78 ? -14.989 3.596 11.569 1.00 83.44 78 ALA A CA 1
ATOM 590 C C . ALA A 1 78 ? -15.798 2.287 11.634 1.00 83.44 78 ALA A C 1
ATOM 592 O O . ALA A 1 78 ? -16.608 2.098 12.546 1.00 83.44 78 ALA A O 1
ATOM 593 N N . ALA A 1 79 ? -15.542 1.358 10.709 1.00 81.88 79 ALA A N 1
ATOM 594 C CA . ALA A 1 79 ? -16.179 0.048 10.682 1.00 81.88 79 ALA A CA 1
ATOM 595 C C . ALA A 1 79 ? -15.806 -0.801 11.906 1.00 81.88 79 ALA A C 1
ATOM 597 O O . ALA A 1 79 ? -16.686 -1.437 12.480 1.00 81.88 79 ALA A O 1
ATOM 598 N N . GLU A 1 80 ? -14.550 -0.773 12.359 1.00 84.75 80 GLU A N 1
ATOM 599 C CA . GLU A 1 80 ? -14.132 -1.481 13.579 1.00 84.75 80 GLU A CA 1
ATOM 600 C C . GLU A 1 80 ? -14.814 -0.947 14.837 1.00 84.75 80 GLU A C 1
ATOM 602 O O . GLU A 1 80 ? -15.223 -1.734 15.690 1.00 84.75 80 GLU A O 1
ATOM 607 N N . ARG A 1 81 ? -14.983 0.378 14.939 1.00 84.56 81 ARG A N 1
ATOM 608 C CA . ARG A 1 81 ? -15.703 1.004 16.059 1.00 84.56 81 ARG A CA 1
ATOM 609 C C . ARG A 1 81 ? -17.188 0.650 16.049 1.00 84.56 81 ARG A C 1
ATOM 611 O O . ARG A 1 81 ? -17.780 0.465 17.108 1.00 84.56 81 ARG A O 1
ATOM 618 N N . ARG A 1 82 ? -17.802 0.569 14.863 1.00 84.38 82 ARG A N 1
ATOM 619 C CA . ARG A 1 82 ? -19.240 0.296 14.724 1.00 84.38 82 ARG A CA 1
ATOM 620 C C . ARG A 1 82 ? -19.583 -1.191 14.814 1.00 84.38 82 ARG A C 1
ATOM 622 O O . ARG A 1 82 ? -20.661 -1.528 15.296 1.00 84.38 82 ARG A O 1
ATOM 629 N N . PHE A 1 83 ? -18.689 -2.063 14.357 1.00 83.88 83 PHE A N 1
ATOM 630 C CA . PHE A 1 83 ? -18.907 -3.504 14.245 1.00 83.88 83 PHE A CA 1
ATOM 631 C C . PHE A 1 83 ? -17.738 -4.286 14.867 1.00 83.88 83 PHE A C 1
ATOM 633 O O . PHE A 1 83 ? -16.915 -4.854 14.143 1.00 83.88 83 PHE A O 1
ATOM 640 N N . PRO A 1 84 ? -17.670 -4.386 16.208 1.00 80.94 84 PRO A N 1
ATOM 641 C CA . PRO A 1 84 ? -16.554 -5.042 16.895 1.00 80.94 84 PRO A CA 1
ATOM 642 C C . PRO A 1 84 ? -16.415 -6.532 16.538 1.00 80.94 84 PRO A C 1
ATOM 644 O O . PRO A 1 84 ? -15.305 -7.055 16.462 1.00 80.94 84 PRO A O 1
ATOM 647 N N . ALA A 1 85 ? -17.520 -7.212 16.215 1.00 80.19 85 ALA A N 1
ATOM 648 C CA . ALA A 1 85 ? -17.498 -8.599 15.742 1.00 80.19 85 ALA A CA 1
ATOM 649 C C . ALA A 1 85 ? -16.759 -8.780 14.394 1.00 80.19 85 ALA A C 1
ATOM 651 O O . ALA A 1 85 ? -16.316 -9.882 14.076 1.00 80.19 85 ALA A O 1
ATOM 652 N N . GLY A 1 86 ? -16.604 -7.710 13.602 1.00 82.56 86 GLY A N 1
ATOM 653 C CA . GLY A 1 86 ? -15.961 -7.722 12.283 1.00 82.56 86 GLY A CA 1
ATOM 654 C C . GLY A 1 86 ? -14.462 -7.406 12.289 1.00 82.56 86 GLY A C 1
ATOM 655 O O . GLY A 1 86 ? -13.826 -7.470 11.236 1.00 82.56 86 GLY A O 1
ATOM 656 N N . ILE A 1 87 ? -13.861 -7.095 13.445 1.00 85.31 87 ILE A N 1
ATOM 657 C CA . ILE A 1 87 ? -12.454 -6.654 13.537 1.00 85.31 87 ILE A CA 1
ATOM 658 C C . ILE A 1 87 ? -11.498 -7.666 12.894 1.00 85.31 87 ILE A C 1
ATOM 660 O O . ILE A 1 87 ? -10.578 -7.292 12.165 1.00 85.31 87 ILE A O 1
ATOM 664 N N . GLN A 1 88 ? -11.725 -8.964 13.118 1.00 84.94 88 GLN A N 1
ATOM 665 C CA . GLN A 1 88 ? -10.855 -10.001 12.565 1.00 84.94 88 GLN A CA 1
ATOM 666 C C . GLN A 1 88 ? -10.900 -10.046 11.033 1.00 84.94 88 GLN A C 1
ATOM 668 O O . GLN A 1 88 ? -9.883 -10.306 10.392 1.00 84.94 88 GLN A O 1
ATOM 673 N N . GLN A 1 89 ? -12.056 -9.753 10.441 1.00 84.81 89 GLN A N 1
ATOM 674 C CA . GLN A 1 89 ? -12.242 -9.729 8.992 1.00 84.81 89 GLN A CA 1
ATOM 675 C C . GLN A 1 89 ? -11.570 -8.500 8.379 1.00 84.81 89 GLN A C 1
ATOM 677 O O . GLN A 1 89 ? -10.867 -8.635 7.382 1.00 84.81 89 GLN A O 1
ATOM 682 N N . ILE A 1 90 ? -11.708 -7.331 9.014 1.00 83.38 90 ILE A N 1
ATOM 683 C CA . ILE A 1 90 ? -11.038 -6.093 8.588 1.00 83.38 90 ILE A CA 1
ATOM 684 C C . ILE A 1 90 ? -9.517 -6.272 8.647 1.00 83.38 90 ILE A C 1
ATOM 686 O O . ILE A 1 90 ? -8.811 -5.932 7.699 1.00 83.38 90 ILE A O 1
ATOM 690 N N . ARG A 1 91 ? -9.000 -6.900 9.709 1.00 86.31 91 ARG A N 1
ATOM 691 C CA . ARG A 1 91 ? -7.576 -7.243 9.808 1.00 86.31 91 ARG A CA 1
ATOM 692 C C . ARG A 1 91 ? -7.131 -8.191 8.693 1.00 86.31 91 ARG A C 1
ATOM 694 O O . ARG A 1 91 ? -6.096 -7.957 8.078 1.00 86.31 91 ARG A O 1
ATOM 701 N N . ASN A 1 92 ? -7.903 -9.245 8.425 1.00 85.88 92 ASN A N 1
ATOM 702 C CA . ASN A 1 92 ? -7.587 -10.192 7.357 1.00 85.88 92 ASN A CA 1
ATOM 703 C C . ASN A 1 92 ? -7.605 -9.517 5.978 1.00 85.88 92 ASN A C 1
ATOM 705 O O . ASN A 1 92 ? -6.751 -9.815 5.152 1.00 85.88 92 ASN A O 1
ATOM 709 N N . PHE A 1 93 ? -8.532 -8.589 5.742 1.00 86.62 93 PHE A N 1
ATOM 710 C CA . PHE A 1 93 ? -8.601 -7.807 4.510 1.00 86.62 93 PHE A CA 1
ATOM 711 C C . PHE A 1 93 ? -7.326 -6.983 4.280 1.00 86.62 93 PHE A C 1
ATOM 713 O O . PHE A 1 93 ? -6.713 -7.099 3.221 1.00 86.62 93 PHE A O 1
ATOM 720 N N . TRP A 1 94 ? -6.866 -6.229 5.284 1.00 87.44 94 TRP A N 1
ATOM 721 C CA . TRP A 1 94 ? -5.614 -5.467 5.177 1.00 87.44 94 TRP A CA 1
ATOM 722 C C . TRP A 1 94 ? -4.378 -6.362 5.003 1.00 87.44 94 TRP A C 1
ATOM 724 O O . TRP A 1 94 ? -3.497 -6.025 4.213 1.00 87.44 94 TRP A O 1
ATOM 734 N N . ASN A 1 95 ? -4.344 -7.537 5.645 1.00 87.31 95 ASN A N 1
ATOM 735 C CA . ASN A 1 95 ? -3.282 -8.525 5.424 1.00 87.31 95 ASN A CA 1
ATOM 736 C C . ASN A 1 95 ? -3.258 -9.029 3.971 1.00 87.31 95 ASN A C 1
ATOM 738 O O . ASN A 1 95 ? -2.184 -9.155 3.386 1.00 87.31 95 ASN A O 1
ATOM 742 N N . TRP A 1 96 ? -4.427 -9.302 3.381 1.00 88.50 96 TRP A N 1
ATOM 743 C CA . TRP A 1 96 ? -4.529 -9.718 1.980 1.00 88.50 96 TRP A CA 1
ATOM 744 C C . TRP A 1 96 ? -4.096 -8.614 1.017 1.00 88.50 96 TRP A C 1
ATOM 746 O O . TRP A 1 96 ? -3.369 -8.907 0.070 1.00 88.50 96 TRP A O 1
ATOM 756 N N . ILE A 1 97 ? -4.471 -7.356 1.279 1.00 86.75 97 ILE A N 1
ATOM 757 C CA . ILE A 1 97 ? -3.984 -6.204 0.503 1.00 86.75 97 ILE A CA 1
ATOM 758 C C . ILE A 1 97 ? -2.459 -6.134 0.561 1.00 86.75 97 ILE A C 1
ATOM 760 O O . ILE A 1 97 ? -1.818 -6.030 -0.482 1.00 86.75 97 ILE A O 1
ATOM 764 N N . LEU A 1 98 ? -1.877 -6.210 1.761 1.00 87.81 98 LEU A N 1
ATOM 765 C CA . LEU A 1 98 ? -0.431 -6.136 1.948 1.00 87.81 98 LEU A CA 1
ATOM 766 C C . LEU A 1 98 ? 0.289 -7.265 1.199 1.00 87.81 98 LEU A C 1
ATOM 768 O O . LEU A 1 98 ? 1.252 -7.002 0.483 1.00 87.81 98 LEU A O 1
ATOM 772 N N . LEU A 1 99 ? -0.200 -8.503 1.325 1.00 89.56 99 LEU A N 1
ATOM 773 C CA . LEU A 1 99 ? 0.376 -9.670 0.659 1.00 89.56 99 LEU A CA 1
ATOM 774 C C . LEU A 1 99 ? 0.303 -9.548 -0.868 1.00 89.56 99 LEU A C 1
ATOM 776 O O . LEU A 1 99 ? 1.302 -9.775 -1.548 1.00 89.56 99 LEU A O 1
ATOM 780 N N . ALA A 1 100 ? -0.858 -9.165 -1.403 1.00 89.06 100 ALA A N 1
ATOM 781 C CA . ALA A 1 100 ? -1.051 -8.999 -2.839 1.00 89.06 100 ALA A CA 1
ATOM 782 C C . ALA A 1 100 ? -0.170 -7.871 -3.396 1.00 89.06 100 ALA A C 1
ATOM 784 O O . ALA A 1 100 ? 0.527 -8.066 -4.392 1.00 89.06 100 ALA A O 1
ATOM 785 N N . ALA A 1 101 ? -0.147 -6.716 -2.726 1.00 89.81 101 ALA A N 1
ATOM 786 C CA . ALA A 1 101 ? 0.675 -5.577 -3.116 1.00 89.81 101 ALA A CA 1
ATOM 787 C C . ALA A 1 101 ? 2.171 -5.926 -3.101 1.00 89.81 101 ALA A C 1
ATOM 789 O O . ALA A 1 101 ? 2.886 -5.624 -4.053 1.00 89.81 101 ALA A O 1
ATOM 790 N N . PHE A 1 102 ? 2.633 -6.623 -2.063 1.00 89.06 102 PHE A N 1
ATOM 791 C CA . PHE A 1 102 ? 4.015 -7.079 -1.954 1.00 89.06 102 PHE A CA 1
ATOM 792 C C . PHE A 1 102 ? 4.384 -8.094 -3.043 1.00 89.06 102 PHE A C 1
ATOM 794 O O . PHE A 1 102 ? 5.415 -7.941 -3.695 1.00 89.06 102 PHE A O 1
ATOM 801 N N . GLY A 1 103 ? 3.525 -9.089 -3.289 1.00 91.62 103 GLY A N 1
ATOM 802 C CA . GLY A 1 103 ? 3.741 -10.095 -4.329 1.00 91.62 103 GLY A CA 1
ATOM 803 C C . GLY A 1 103 ? 3.842 -9.479 -5.725 1.00 91.62 103 GLY A C 1
ATOM 804 O O . GLY A 1 103 ? 4.797 -9.754 -6.449 1.00 91.62 103 GLY A O 1
ATOM 805 N N . VAL A 1 104 ? 2.910 -8.586 -6.080 1.00 90.62 104 VAL A N 1
ATOM 806 C CA . VAL A 1 104 ? 2.947 -7.857 -7.360 1.00 90.62 104 VAL A CA 1
ATOM 807 C C . VAL A 1 104 ? 4.205 -6.994 -7.459 1.00 90.62 104 VAL A C 1
ATOM 809 O O . VAL A 1 104 ? 4.896 -7.037 -8.475 1.00 90.62 104 VAL A O 1
ATOM 812 N N . CYS A 1 105 ? 4.537 -6.253 -6.400 1.00 91.75 105 CYS A N 1
ATOM 813 C CA . CYS A 1 105 ? 5.713 -5.390 -6.369 1.00 91.75 105 CYS A CA 1
ATOM 814 C C . CYS A 1 105 ? 7.003 -6.188 -6.620 1.00 91.75 105 CYS A C 1
ATOM 816 O O . CYS A 1 105 ? 7.787 -5.812 -7.491 1.00 91.75 105 CYS A O 1
ATOM 818 N N . ILE A 1 106 ? 7.189 -7.324 -5.938 1.00 93.00 106 ILE A N 1
ATOM 819 C CA . ILE A 1 106 ? 8.362 -8.192 -6.110 1.00 93.00 106 ILE A CA 1
ATOM 820 C C . ILE A 1 106 ? 8.447 -8.754 -7.524 1.00 93.00 106 ILE A C 1
ATOM 822 O O . ILE A 1 106 ? 9.495 -8.647 -8.157 1.00 93.00 106 ILE A O 1
ATOM 826 N N . VAL A 1 107 ? 7.362 -9.352 -8.028 1.00 93.75 107 VAL A N 1
ATOM 827 C CA . VAL A 1 107 ? 7.362 -9.977 -9.357 1.00 93.75 107 VAL A CA 1
ATOM 828 C C . VAL A 1 107 ? 7.705 -8.944 -10.424 1.00 93.75 107 VAL A C 1
ATOM 830 O O . VAL A 1 107 ? 8.576 -9.188 -11.255 1.00 93.75 107 VAL A O 1
ATOM 833 N N . LEU A 1 108 ? 7.091 -7.759 -10.373 1.00 91.25 108 LEU A N 1
ATOM 834 C CA . LEU A 1 108 ? 7.393 -6.693 -11.327 1.00 91.25 108 LEU A CA 1
ATOM 835 C C . LEU A 1 108 ? 8.797 -6.115 -11.136 1.00 91.25 108 LEU A C 1
ATOM 837 O O . LEU A 1 108 ? 9.443 -5.782 -12.124 1.00 91.25 108 LEU A O 1
ATOM 841 N N . GLY A 1 109 ? 9.298 -6.054 -9.901 1.00 90.12 109 GLY A N 1
ATOM 842 C CA . GLY A 1 109 ? 10.683 -5.685 -9.615 1.00 90.12 109 GLY A CA 1
ATOM 843 C C . GLY A 1 109 ? 11.673 -6.631 -10.297 1.00 90.12 109 GLY A C 1
ATOM 844 O O . GLY A 1 109 ? 12.597 -6.170 -10.961 1.00 90.12 109 GLY A O 1
ATOM 845 N N . PHE A 1 110 ? 11.435 -7.946 -10.229 1.00 92.25 110 PHE A N 1
ATOM 846 C CA . PHE A 1 110 ? 12.233 -8.936 -10.957 1.00 92.25 110 PHE A CA 1
ATOM 847 C C . PHE A 1 110 ? 12.091 -8.804 -12.475 1.00 92.25 110 PHE A C 1
ATOM 849 O O . PHE A 1 110 ? 13.090 -8.861 -13.187 1.00 92.25 110 PHE A O 1
ATOM 856 N N . VAL A 1 111 ? 10.877 -8.579 -12.984 1.00 91.00 111 VAL A N 1
ATOM 857 C CA . VAL A 1 111 ? 10.652 -8.356 -14.422 1.00 91.00 111 VAL A CA 1
ATOM 858 C C . VAL A 1 111 ? 11.409 -7.122 -14.919 1.00 91.00 111 VAL A C 1
ATOM 860 O O . VAL A 1 111 ? 11.914 -7.144 -16.034 1.00 91.00 111 VAL A O 1
ATOM 863 N N . LEU A 1 112 ? 11.542 -6.071 -14.104 1.00 90.38 112 LEU A N 1
ATOM 864 C CA . LEU A 1 112 ? 12.307 -4.867 -14.448 1.00 90.38 112 LEU A CA 1
ATOM 865 C C . LEU A 1 112 ? 13.826 -5.088 -14.505 1.00 90.38 112 LEU A C 1
ATOM 867 O O . LEU A 1 112 ? 14.516 -4.278 -15.125 1.00 90.38 112 LEU A O 1
ATOM 871 N N . LEU A 1 113 ? 14.349 -6.159 -13.893 1.00 90.50 113 LEU A N 1
ATOM 872 C CA . LEU A 1 113 ? 15.757 -6.551 -14.043 1.00 90.50 113 LEU A CA 1
ATOM 873 C C . LEU A 1 113 ? 16.040 -7.137 -15.431 1.00 90.50 113 LEU A C 1
ATOM 875 O O . LEU A 1 113 ? 17.164 -7.050 -15.921 1.00 90.50 113 LEU A O 1
ATOM 879 N N . LEU A 1 114 ? 15.024 -7.711 -16.077 1.00 90.56 114 LEU A N 1
ATOM 880 C CA . LEU A 1 114 ? 15.090 -8.115 -17.476 1.00 90.56 114 LEU A CA 1
ATOM 881 C C . LEU A 1 114 ? 14.788 -6.891 -18.350 1.00 90.56 114 LEU A C 1
ATOM 883 O O . LEU A 1 114 ? 13.901 -6.123 -17.995 1.00 90.56 114 LEU A O 1
ATOM 887 N N . PRO A 1 115 ? 15.473 -6.673 -19.487 1.00 84.31 115 PRO A N 1
ATOM 888 C CA . PRO A 1 115 ? 15.204 -5.531 -20.361 1.00 84.31 115 PRO A CA 1
ATOM 889 C C . PRO A 1 115 ? 13.844 -5.713 -21.059 1.00 84.31 115 PRO A C 1
ATOM 891 O O . PRO A 1 115 ? 13.773 -6.413 -22.074 1.00 84.31 115 PRO A O 1
ATOM 894 N N . PRO A 1 116 ? 12.745 -5.102 -20.567 1.00 86.12 116 PRO A N 1
ATOM 895 C CA . PRO A 1 116 ? 11.436 -5.340 -21.140 1.00 86.12 116 PRO A CA 1
ATOM 896 C C . PRO A 1 116 ? 11.276 -4.495 -22.415 1.00 86.12 116 PRO A C 1
ATOM 898 O O . PRO A 1 116 ? 11.904 -3.434 -22.546 1.00 86.12 116 PRO A O 1
ATOM 901 N N . PRO A 1 1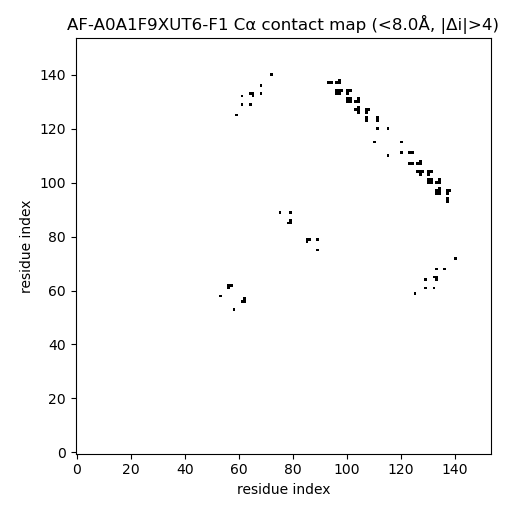17 ? 10.405 -4.904 -23.353 1.00 88.69 117 PRO A N 1
ATO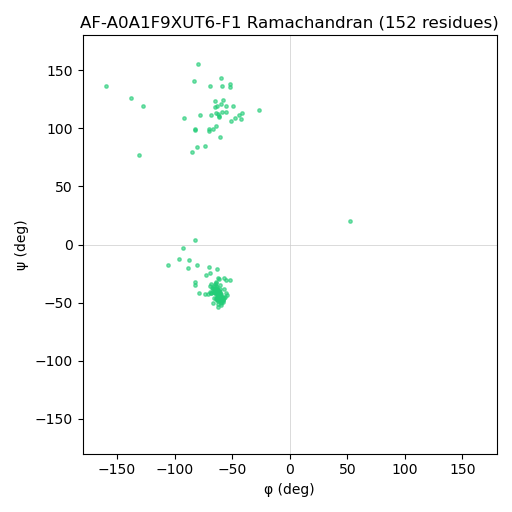M 902 C CA . PRO A 1 117 ? 10.069 -4.093 -24.516 1.00 88.69 117 PRO A CA 1
ATOM 903 C C . PRO A 1 117 ? 9.654 -2.671 -24.114 1.00 88.69 117 PRO A C 1
ATOM 905 O O . PRO A 1 117 ? 8.893 -2.470 -23.162 1.00 88.69 117 PRO A O 1
ATOM 908 N N . LYS A 1 118 ? 10.123 -1.665 -24.865 1.00 83.12 118 LYS A N 1
ATOM 909 C CA . LYS A 1 118 ? 9.864 -0.240 -24.573 1.00 83.12 118 LYS A CA 1
ATOM 910 C C . LYS A 1 118 ? 8.369 0.091 -24.471 1.00 83.12 118 LYS A C 1
ATOM 912 O O . LYS A 1 118 ? 8.006 0.966 -23.695 1.00 83.12 118 LYS A O 1
ATOM 917 N N . SER A 1 119 ? 7.520 -0.627 -25.210 1.00 84.69 119 SER A N 1
ATOM 918 C CA . SER A 1 119 ? 6.061 -0.464 -25.212 1.00 84.69 119 SER A CA 1
ATOM 919 C C . SER A 1 119 ? 5.403 -0.791 -23.870 1.00 84.69 119 SER A C 1
ATOM 921 O O . SER A 1 119 ? 4.418 -0.155 -23.512 1.00 84.69 119 SER A O 1
ATOM 923 N N . ILE A 1 120 ? 5.946 -1.752 -23.115 1.00 86.88 120 ILE A N 1
ATOM 924 C CA . ILE A 1 120 ? 5.356 -2.210 -21.847 1.00 86.88 120 ILE A CA 1
ATOM 925 C C . ILE A 1 120 ? 6.113 -1.711 -20.617 1.00 86.88 120 ILE A C 1
ATOM 927 O O . ILE A 1 120 ? 5.560 -1.694 -19.520 1.00 86.88 120 ILE A O 1
ATOM 931 N N . LYS A 1 121 ? 7.364 -1.265 -20.786 1.00 84.94 121 LYS A N 1
ATOM 932 C CA . LYS A 1 121 ? 8.230 -0.827 -19.683 1.00 84.94 121 LYS A CA 1
ATOM 933 C C . LYS A 1 121 ? 7.582 0.257 -18.812 1.00 84.94 121 LYS A C 1
ATOM 935 O O . LYS A 1 121 ? 7.652 0.156 -17.593 1.00 84.94 121 LYS A O 1
ATOM 940 N N . GLY A 1 122 ? 6.926 1.251 -19.418 1.00 84.06 122 GLY A N 1
ATOM 941 C CA . GLY A 1 122 ? 6.229 2.310 -18.675 1.00 84.06 122 GLY A CA 1
ATOM 942 C C . GLY A 1 122 ? 5.099 1.768 -17.794 1.00 84.06 122 GLY A C 1
ATOM 943 O O . GLY A 1 122 ? 5.031 2.085 -16.612 1.00 84.06 122 GLY A O 1
ATOM 944 N N . TYR A 1 123 ? 4.276 0.865 -18.333 1.00 85.50 123 TYR A N 1
ATOM 945 C CA . TYR A 1 123 ? 3.196 0.223 -17.579 1.00 85.50 123 TYR A CA 1
ATOM 946 C C . TYR A 1 123 ? 3.721 -0.607 -16.403 1.00 85.50 123 TYR A C 1
ATOM 948 O O . TYR A 1 123 ? 3.183 -0.519 -15.302 1.00 85.50 123 TYR A O 1
ATOM 956 N N . ILE A 1 124 ? 4.796 -1.373 -16.610 1.00 87.31 124 ILE A N 1
ATOM 957 C CA . ILE A 1 124 ? 5.416 -2.188 -15.555 1.00 87.31 124 ILE A CA 1
ATOM 958 C C . ILE A 1 124 ? 5.931 -1.296 -14.420 1.00 87.31 124 ILE A C 1
ATOM 960 O O . ILE A 1 124 ? 5.669 -1.587 -13.254 1.00 87.3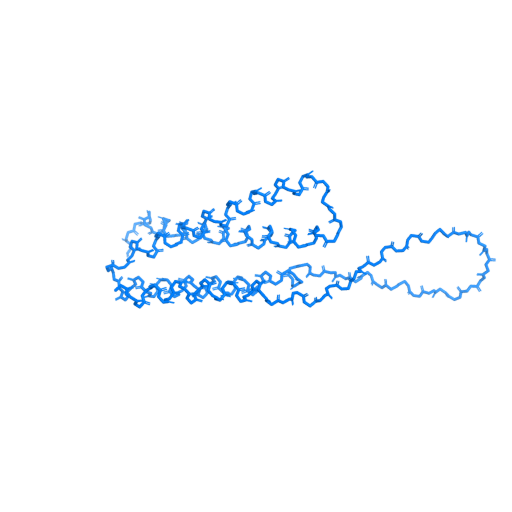1 124 ILE A O 1
ATOM 964 N N . ILE A 1 125 ? 6.617 -0.196 -14.754 1.00 87.75 125 ILE A N 1
ATOM 965 C CA . ILE A 1 125 ? 7.107 0.775 -13.764 1.00 87.75 125 ILE A CA 1
ATOM 966 C C . ILE A 1 125 ? 5.934 1.366 -12.976 1.00 87.75 125 ILE A C 1
ATOM 968 O O . ILE A 1 125 ? 5.980 1.383 -11.748 1.00 87.75 125 ILE A O 1
ATOM 972 N N . ASN A 1 126 ? 4.860 1.774 -13.656 1.00 86.25 126 ASN A N 1
ATOM 973 C CA . ASN A 1 126 ? 3.689 2.356 -13.002 1.00 86.25 126 ASN A CA 1
ATOM 974 C C . ASN A 1 126 ? 3.061 1.378 -12.000 1.00 86.25 126 ASN A C 1
ATOM 976 O O . ASN A 1 126 ? 2.872 1.727 -10.836 1.00 86.25 126 ASN A O 1
ATOM 980 N N . ILE A 1 127 ? 2.801 0.131 -12.412 1.00 87.62 127 ILE A N 1
ATOM 981 C CA . ILE A 1 127 ? 2.183 -0.876 -11.537 1.00 87.62 127 ILE A CA 1
ATOM 982 C C . ILE A 1 127 ? 3.122 -1.248 -10.379 1.00 87.62 127 ILE A C 1
ATOM 984 O O . ILE A 1 127 ? 2.663 -1.415 -9.246 1.00 87.62 127 ILE A O 1
ATOM 988 N N . HIS A 1 128 ? 4.434 -1.339 -10.617 1.00 90.69 128 HIS A N 1
ATOM 989 C CA . HIS A 1 128 ? 5.421 -1.582 -9.562 1.00 90.69 128 HIS A CA 1
ATOM 990 C C . HIS A 1 128 ? 5.411 -0.456 -8.513 1.00 90.69 128 HIS A C 1
ATOM 992 O O . HIS A 1 128 ? 5.293 -0.721 -7.318 1.00 90.69 128 HIS A O 1
ATOM 998 N N . CYS A 1 129 ? 5.423 0.807 -8.945 1.00 88.94 129 CYS A N 1
ATOM 999 C CA . CYS A 1 129 ? 5.340 1.955 -8.042 1.00 88.94 129 CYS A CA 1
ATOM 1000 C C . CYS A 1 129 ? 4.006 2.012 -7.278 1.00 88.94 129 CYS A C 1
ATOM 1002 O O . CYS A 1 129 ? 3.989 2.316 -6.081 1.00 88.94 129 CYS A O 1
ATOM 1004 N N . TRP A 1 130 ? 2.885 1.702 -7.935 1.00 88.62 130 TRP A N 1
ATOM 1005 C CA . TRP A 1 130 ? 1.561 1.685 -7.303 1.00 88.62 130 TRP A CA 1
ATOM 1006 C C . TRP A 1 130 ? 1.441 0.586 -6.258 1.00 88.62 130 TRP A C 1
ATOM 1008 O O . TRP A 1 130 ? 1.063 0.859 -5.120 1.00 88.62 130 TRP A O 1
ATOM 1018 N N . SER A 1 131 ? 1.805 -0.645 -6.618 1.00 88.38 131 SER A N 1
ATOM 1019 C CA . SER A 1 131 ? 1.801 -1.778 -5.690 1.00 88.38 131 SER A CA 1
ATOM 1020 C C . SER A 1 131 ? 2.755 -1.544 -4.516 1.00 88.38 131 SER A C 1
ATOM 1022 O O . SER A 1 131 ? 2.371 -1.779 -3.372 1.00 88.38 131 SER A O 1
ATOM 1024 N N . GLY A 1 132 ? 3.935 -0.965 -4.758 1.00 88.56 132 GLY A N 1
ATOM 1025 C CA . GLY A 1 132 ? 4.847 -0.519 -3.704 1.00 88.56 132 GLY A CA 1
ATOM 1026 C C . GLY A 1 132 ? 4.213 0.500 -2.753 1.00 88.56 132 GLY A C 1
ATOM 1027 O O . GLY A 1 132 ? 4.304 0.345 -1.537 1.00 88.56 132 GLY A O 1
ATOM 1028 N N . THR A 1 133 ? 3.505 1.501 -3.284 1.00 89.69 133 THR A N 1
ATOM 1029 C CA . THR A 1 133 ? 2.835 2.541 -2.483 1.00 89.69 133 THR A CA 1
ATOM 1030 C C . THR A 1 133 ? 1.695 1.965 -1.642 1.00 89.69 133 THR A C 1
ATOM 1032 O O . THR A 1 133 ? 1.608 2.240 -0.446 1.00 89.69 133 THR A O 1
ATOM 1035 N N . VAL A 1 134 ? 0.843 1.122 -2.237 1.00 90.50 134 VAL A N 1
ATOM 1036 C CA . VAL A 1 134 ? -0.242 0.426 -1.525 1.00 90.50 134 VAL A CA 1
ATOM 1037 C C . VAL A 1 134 ? 0.326 -0.461 -0.415 1.00 90.50 134 VAL A C 1
ATOM 1039 O O . VAL A 1 134 ? -0.163 -0.424 0.715 1.00 90.50 134 VAL A O 1
ATOM 1042 N N . GLY A 1 135 ? 1.384 -1.220 -0.712 1.00 90.31 135 GLY A N 1
ATOM 1043 C CA . GLY A 1 135 ? 2.058 -2.081 0.257 1.00 90.31 135 GLY A CA 1
ATOM 1044 C C . GLY A 1 135 ? 2.672 -1.288 1.412 1.00 90.31 135 GLY A C 1
ATOM 1045 O O . GLY A 1 135 ? 2.436 -1.616 2.575 1.00 90.31 135 GLY A O 1
ATOM 1046 N N . ALA A 1 136 ? 3.392 -0.205 1.111 1.00 88.81 136 ALA A N 1
ATOM 1047 C CA . ALA A 1 136 ? 3.982 0.673 2.119 1.00 88.81 136 ALA A CA 1
ATOM 1048 C C . ALA A 1 136 ? 2.914 1.300 3.029 1.00 88.81 136 ALA A C 1
ATOM 1050 O O . ALA A 1 136 ? 3.072 1.304 4.250 1.00 88.81 136 ALA A O 1
ATOM 1051 N N . TRP A 1 137 ? 1.795 1.761 2.459 1.00 92.00 137 TRP A N 1
ATOM 1052 C CA . TRP A 1 137 ? 0.676 2.303 3.230 1.00 92.00 137 TRP A CA 1
ATOM 1053 C C . TRP A 1 137 ? 0.051 1.260 4.158 1.00 92.00 137 TRP A C 1
ATOM 1055 O O . TRP A 1 137 ? -0.137 1.516 5.348 1.00 92.00 137 TRP A O 1
ATOM 1065 N N . ALA A 1 138 ? -0.250 0.065 3.639 1.00 89.50 138 ALA A N 1
ATOM 1066 C CA . ALA A 1 138 ? -0.814 -1.019 4.438 1.00 89.50 138 ALA A CA 1
ATOM 1067 C C . ALA A 1 138 ? 0.134 -1.423 5.583 1.00 89.50 138 ALA A C 1
ATOM 1069 O O . ALA A 1 138 ? -0.305 -1.579 6.725 1.00 89.50 138 ALA A O 1
ATOM 1070 N N . ALA A 1 139 ? 1.439 -1.518 5.313 1.00 87.75 139 ALA A N 1
ATOM 1071 C CA . ALA A 1 139 ? 2.451 -1.790 6.331 1.00 87.75 139 ALA A CA 1
ATOM 1072 C C . ALA A 1 139 ? 2.490 -0.691 7.405 1.00 87.75 139 ALA A C 1
ATOM 1074 O O . ALA A 1 139 ? 2.492 -0.997 8.599 1.00 87.75 139 ALA A O 1
ATOM 1075 N N . PHE A 1 140 ? 2.452 0.580 6.997 1.00 89.81 140 PHE A N 1
ATOM 1076 C CA . PHE A 1 140 ? 2.426 1.723 7.908 1.00 89.81 140 PHE A CA 1
ATOM 1077 C C . PHE A 1 140 ? 1.169 1.738 8.787 1.00 89.81 140 PHE A C 1
ATOM 1079 O O . PHE A 1 140 ? 1.259 1.929 10.001 1.00 89.81 140 PHE A O 1
ATOM 1086 N N . TYR A 1 141 ? 0.001 1.441 8.212 1.00 88.81 141 TYR A N 1
ATOM 1087 C CA . TYR A 1 141 ? -1.246 1.291 8.960 1.00 88.81 141 TYR A CA 1
ATOM 1088 C C . TYR A 1 141 ? -1.143 0.198 10.037 1.00 88.81 141 TYR A C 1
ATOM 1090 O O . TYR A 1 141 ? -1.483 0.430 11.202 1.00 88.81 141 TYR A O 1
ATOM 1098 N N . HIS A 1 142 ? -0.621 -0.981 9.682 1.00 88.00 142 HIS A N 1
ATOM 1099 C CA . HIS A 1 142 ? -0.395 -2.067 10.638 1.00 88.00 142 HIS A CA 1
ATOM 1100 C C . HIS A 1 142 ? 0.619 -1.693 11.723 1.00 88.00 142 HIS A C 1
ATOM 1102 O O . HIS A 1 142 ? 0.399 -2.011 12.897 1.00 88.00 142 HIS A O 1
ATOM 1108 N N . PHE A 1 143 ? 1.696 -1.002 11.346 1.00 87.75 143 PHE A N 1
ATOM 1109 C CA . PHE A 1 143 ? 2.705 -0.508 12.273 1.00 87.75 143 PHE A CA 1
ATOM 1110 C C . PHE A 1 143 ? 2.088 0.440 13.304 1.00 87.75 143 PHE A C 1
ATOM 1112 O O . PHE A 1 143 ? 2.209 0.176 14.497 1.00 87.75 143 PHE A O 1
ATOM 1119 N N . ILE A 1 144 ? 1.340 1.464 12.873 1.00 88.88 144 ILE A N 1
ATOM 1120 C CA . ILE A 1 144 ? 0.652 2.398 13.780 1.00 88.88 144 ILE A CA 1
ATOM 1121 C C . ILE A 1 144 ? -0.295 1.649 14.714 1.00 88.88 144 ILE A C 1
ATOM 1123 O O . ILE A 1 144 ? -0.296 1.887 15.922 1.00 88.88 144 ILE A O 1
ATOM 1127 N N . LYS A 1 145 ? -1.099 0.721 14.187 1.00 85.50 145 LYS A N 1
ATOM 1128 C CA . LYS A 1 145 ? -2.030 -0.058 15.012 1.00 85.50 145 LYS A CA 1
ATOM 1129 C C . LYS A 1 145 ? -1.325 -0.879 16.079 1.00 85.50 145 LYS A C 1
ATOM 1131 O O . LYS A 1 145 ? -1.825 -0.988 17.197 1.00 85.50 145 LYS A O 1
ATOM 1136 N N . ARG A 1 146 ? -0.189 -1.482 15.733 1.00 84.81 146 ARG A N 1
ATOM 1137 C CA . ARG A 1 146 ? 0.619 -2.254 16.675 1.00 84.81 146 ARG A CA 1
ATOM 1138 C C . ARG A 1 146 ? 1.302 -1.340 17.689 1.00 84.81 146 ARG A C 1
ATOM 1140 O O . ARG A 1 146 ? 1.251 -1.644 18.874 1.00 84.81 146 ARG A O 1
ATOM 1147 N N . PHE A 1 147 ? 1.844 -0.211 17.243 1.00 86.12 147 PHE A N 1
ATOM 1148 C CA . PHE A 1 147 ? 2.478 0.794 18.089 1.00 86.12 147 PHE A CA 1
ATOM 1149 C C . PHE A 1 147 ? 1.504 1.363 19.129 1.00 86.12 147 PHE A C 1
ATOM 1151 O O . PHE A 1 147 ? 1.804 1.354 20.317 1.00 86.12 147 PHE A O 1
ATOM 1158 N N . ARG A 1 148 ? 0.281 1.734 18.721 1.00 85.50 148 ARG A N 1
ATOM 1159 C CA . ARG A 1 148 ? -0.776 2.213 19.633 1.00 85.50 148 ARG A CA 1
ATOM 1160 C C . ARG A 1 148 ? -1.131 1.211 20.738 1.00 85.50 148 ARG A C 1
ATOM 1162 O O . ARG A 1 148 ? -1.545 1.633 21.805 1.00 85.50 148 ARG A O 1
ATOM 1169 N N . ARG A 1 149 ? -0.977 -0.098 20.503 1.00 81.31 149 ARG A N 1
ATOM 1170 C CA . ARG A 1 149 ? -1.213 -1.143 21.521 1.00 81.31 149 ARG A CA 1
ATOM 1171 C C . ARG A 1 149 ? -0.047 -1.328 22.492 1.00 81.31 149 ARG A C 1
ATOM 1173 O O . ARG A 1 149 ? -0.230 -1.972 23.515 1.00 81.31 149 ARG A O 1
ATOM 1180 N N . MET A 1 150 ? 1.143 -0.847 22.138 1.00 79.81 150 MET A N 1
ATOM 1181 C CA . MET A 1 150 ? 2.329 -0.895 22.996 1.00 79.81 150 MET A CA 1
ATOM 1182 C C . MET A 1 150 ? 2.421 0.323 23.915 1.00 79.81 150 MET A C 1
ATOM 1184 O O . MET A 1 150 ? 3.130 0.269 24.915 1.00 79.81 150 MET A O 1
ATOM 1188 N N . LEU A 1 151 ? 1.729 1.415 23.578 1.00 83.69 151 LEU A N 1
ATOM 1189 C CA . LEU A 1 151 ? 1.651 2.584 24.442 1.00 83.69 151 LEU A CA 1
ATOM 1190 C C . LEU A 1 151 ? 0.823 2.249 25.694 1.00 83.69 151 LEU A C 1
ATOM 1192 O O . LEU A 1 151 ? -0.218 1.595 25.570 1.00 83.69 151 LEU A O 1
ATOM 1196 N N . PRO A 1 152 ? 1.267 2.674 26.889 1.00 67.75 152 PRO A N 1
ATOM 1197 C CA . PRO A 1 152 ? 0.478 2.517 28.102 1.00 67.75 152 PRO A CA 1
ATOM 1198 C C . PRO A 1 152 ? -0.862 3.244 27.945 1.00 67.75 152 PRO A C 1
ATOM 1200 O O . PRO A 1 152 ? -0.927 4.296 27.307 1.00 67.75 152 PRO A O 1
ATOM 1203 N N . ALA A 1 153 ? -1.929 2.668 28.505 1.00 68.06 153 ALA A N 1
ATOM 1204 C CA . ALA A 1 153 ? -3.230 3.322 28.553 1.00 68.06 153 ALA A CA 1
ATOM 1205 C C . ALA A 1 153 ? -3.101 4.583 29.420 1.00 68.06 153 ALA A C 1
ATOM 1207 O O . ALA A 1 153 ? -2.989 4.479 30.639 1.00 68.06 153 ALA A O 1
ATOM 1208 N N . SER A 1 154 ? -3.020 5.741 28.767 1.00 55.78 154 SER A N 1
ATOM 1209 C CA . SER A 1 154 ? -3.070 7.062 29.396 1.00 55.78 154 SER A CA 1
ATOM 1210 C C . SER A 1 154 ? -4.493 7.422 29.784 1.00 55.78 154 SER A C 1
ATOM 1212 O O . SER A 1 154 ? -5.365 7.233 28.900 1.00 55.78 154 SER A O 1
#

Secondary structure (DSSP, 8-state):
-HHHHHHHHHHHHHHHHHHHS---------------------------PPP----HHHHTTHHHHHHHHHHHHHHHHHHHHH-GGGHHHHHHHHHHHHHHHHHHHHHHHHHHHS---HHHHHHHHHHHHHHHHHHHHHHHHHHHHHHHHHS---

Sequence (154 aa):
MTRFIQVGLFIAAMFIYAFSVPAAAVPPGGVNNKSVRISSEEATSPAVPAPVRHNYFLELYIVHILVLLASLTVLSEAAERRFPAGIQQIRNFWNWILLAAFGVCIVLGFVLLLPPPKSIKGYIINIHCWSGTVGAWAAFYHFIKRFRRMLPAS

Mean predicted aligned error: 14.04 Å

Solvent-accessible surface area (backbone atoms only — not comparable to full-atom values): 9251 Å² total; per-residue (Å²): 113,73,72,55,54,49,51,53,49,47,52,51,48,49,49,50,48,68,70,62,53,74,74,73,75,76,74,82,82,76,83,75,87,72,83,80,77,90,72,93,73,95,66,83,80,73,78,75,75,74,81,80,81,77,58,59,59,67,77,61,44,48,64,60,54,50,53,51,51,51,52,50,50,52,52,50,54,52,45,37,74,76,36,64,91,45,41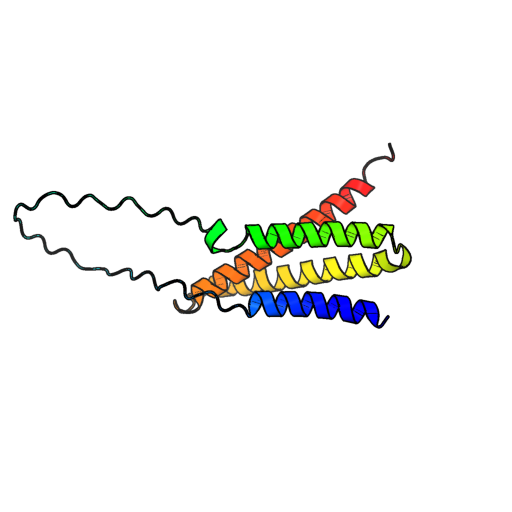,69,57,56,52,50,50,52,51,50,50,29,51,52,20,45,52,52,20,51,54,41,52,55,51,66,74,43,91,61,60,79,89,50,42,61,58,50,51,50,52,25,54,49,24,44,50,54,20,51,49,44,50,50,53,53,48,51,59,52,50,62,70,71,50,77,92,123

Nearest PDB structures (foldseek):
  1ow6-assembly1_A-2  TM=4.721E-01  e=1.664E+00  Homo sapiens
  8s9s-assembly1_4  TM=3.847E-01  e=1.480E+00  Homo sapiens

Radius of gyration: 22.79 Å; Cα contacts (8 Å, |Δi|>4): 53; chains: 1; bounding box: 53×46×70 Å

Foldseek 3Di:
DVVVVVVVVVVVVVVVVVVVPPLPDPPPPDPPPDDDDDDDDDDDDDPPPDPDPDPVCVSLCLVVLVVVLVVVLVVLVVCCVVPVVCVVVSVVVLVVLLVVLVVLLVVLVVVLVPPDPPVCNVVSVSSNVSSVSSNVSSVVSVVVVVVVVVDPDD